Protein AF-A0A0D1LF51-F1 (afdb_monomer)

Structure (mmCIF, N/CA/C/O backbone):
data_AF-A0A0D1LF51-F1
#
_entry.id   AF-A0A0D1LF51-F1
#
loop_
_atom_site.group_PDB
_atom_site.id
_atom_site.type_symbol
_atom_site.label_atom_id
_atom_site.label_alt_id
_atom_site.label_comp_id
_atom_site.label_asym_id
_atom_site.label_entity_id
_atom_site.label_seq_id
_atom_site.pdbx_PDB_ins_code
_atom_site.Cartn_x
_atom_site.Cartn_y
_atom_site.Cartn_z
_atom_site.occupancy
_atom_site.B_iso_or_equiv
_atom_site.auth_seq_id
_atom_site.auth_comp_id
_atom_site.auth_asym_id
_atom_site.auth_atom_id
_atom_site.pdbx_PDB_model_num
ATOM 1 N N . MET A 1 1 ? -10.075 18.507 5.250 1.00 53.19 1 MET A N 1
ATOM 2 C CA . MET A 1 1 ? -8.951 17.588 4.938 1.00 53.19 1 MET A CA 1
ATOM 3 C C . MET A 1 1 ? -8.219 17.251 6.230 1.00 53.19 1 MET A C 1
ATOM 5 O O . MET A 1 1 ? -8.404 17.954 7.206 1.00 53.19 1 MET A O 1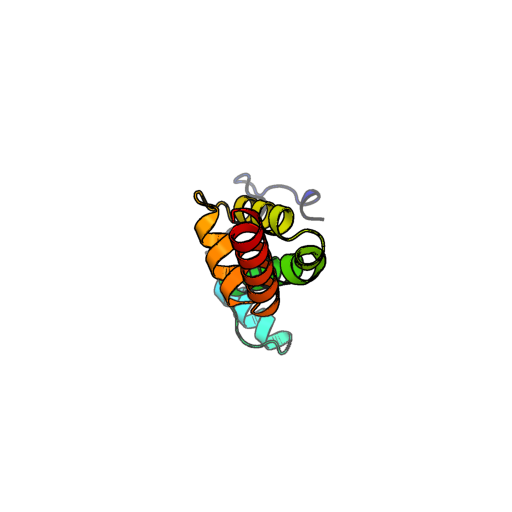
ATOM 9 N N . LEU A 1 2 ? -7.413 16.183 6.280 1.00 58.41 2 LEU A N 1
ATOM 10 C CA . LEU A 1 2 ? -6.690 15.772 7.504 1.00 58.41 2 LEU A CA 1
ATOM 11 C C . LEU A 1 2 ? -5.831 16.880 8.141 1.00 58.41 2 LEU A C 1
ATOM 13 O O . LEU A 1 2 ? -5.567 16.824 9.334 1.00 58.41 2 LEU A O 1
ATOM 17 N N . MET A 1 3 ? -5.446 17.878 7.344 1.00 66.06 3 MET A N 1
ATOM 18 C CA . MET A 1 3 ? -4.705 19.071 7.763 1.00 66.06 3 MET A CA 1
ATOM 19 C C . MET A 1 3 ? -5.546 20.085 8.557 1.00 66.06 3 MET A C 1
ATOM 21 O O . MET A 1 3 ? -4.975 20.950 9.202 1.00 66.06 3 MET A O 1
ATOM 25 N N . ASP A 1 4 ? -6.876 19.962 8.544 1.00 80.44 4 ASP A N 1
ATOM 26 C CA . ASP A 1 4 ? -7.798 20.881 9.232 1.00 80.44 4 ASP A CA 1
ATOM 27 C C . ASP A 1 4 ? -8.243 20.335 10.600 1.00 80.44 4 ASP A C 1
ATOM 29 O O . ASP A 1 4 ? -9.151 20.874 11.231 1.00 80.44 4 ASP A O 1
ATOM 33 N N . LYS A 1 5 ? -7.674 19.202 11.034 1.00 81.19 5 LYS A N 1
ATOM 34 C CA . LYS A 1 5 ? -8.015 18.574 12.308 1.00 81.19 5 LYS A CA 1
ATOM 35 C C . LYS A 1 5 ? -7.043 19.041 13.381 1.00 81.19 5 LYS A C 1
ATOM 37 O O . LYS A 1 5 ? -5.855 18.734 13.306 1.00 81.19 5 LYS A O 1
ATOM 42 N N . GLU A 1 6 ? -7.576 19.718 14.393 1.00 86.00 6 GLU A N 1
ATOM 43 C CA . GLU A 1 6 ? -6.803 20.081 15.577 1.00 86.00 6 GLU A CA 1
ATOM 44 C C . GLU A 1 6 ? -6.224 18.822 16.248 1.00 86.00 6 GLU A C 1
ATOM 46 O O . GLU A 1 6 ? -6.936 17.812 16.374 1.00 86.00 6 GLU A O 1
ATOM 51 N N . PRO A 1 7 ? -4.943 18.846 16.665 1.00 86.00 7 PRO A N 1
ATOM 52 C CA . PRO A 1 7 ? -4.346 17.745 17.404 1.00 86.00 7 PRO A CA 1
ATOM 53 C C . PRO A 1 7 ? -5.138 17.440 18.678 1.00 86.00 7 PRO A C 1
ATOM 55 O O . PRO A 1 7 ? -5.702 18.330 19.313 1.00 86.00 7 PRO A O 1
ATOM 58 N N . THR A 1 8 ? -5.142 16.175 19.097 1.00 85.31 8 THR A N 1
ATOM 59 C CA . THR A 1 8 ? -5.635 15.814 20.431 1.00 85.31 8 THR A CA 1
ATOM 60 C C . THR A 1 8 ? -4.766 16.453 21.516 1.00 85.31 8 THR A C 1
ATOM 62 O O . THR A 1 8 ? -3.642 16.880 21.255 1.00 85.31 8 THR A O 1
ATOM 65 N N . GLU A 1 9 ? -5.231 16.441 22.767 1.00 85.12 9 GLU A N 1
ATOM 66 C CA . GLU A 1 9 ? -4.454 16.930 23.921 1.00 85.12 9 GLU A CA 1
ATOM 67 C C . GLU A 1 9 ? -3.073 16.253 24.054 1.00 85.12 9 GLU A C 1
ATOM 69 O O . GLU A 1 9 ? -2.133 16.835 24.585 1.00 85.12 9 GLU A O 1
ATOM 74 N N . LEU A 1 10 ? -2.927 15.035 23.516 1.00 85.06 10 LEU A N 1
ATOM 75 C CA . LEU A 1 10 ? -1.677 14.267 23.477 1.00 85.06 10 LEU A CA 1
ATOM 76 C C . LEU A 1 10 ? -0.835 14.524 22.210 1.00 85.06 10 LEU A C 1
ATOM 78 O O . LEU A 1 10 ? 0.113 13.784 21.943 1.00 85.06 10 LEU A O 1
ATOM 82 N N . GLY A 1 11 ? -1.199 15.514 21.393 1.00 88.12 11 GLY A N 1
ATOM 83 C CA . GLY A 1 11 ? -0.503 15.877 20.157 1.00 88.12 11 GLY A CA 1
ATOM 84 C C . GLY A 1 11 ? -0.675 14.881 19.005 1.00 88.12 11 GLY A C 1
ATOM 85 O O . GLY A 1 11 ? 0.117 14.891 18.064 1.00 88.12 11 GLY A O 1
ATOM 86 N N . ARG A 1 12 ? -1.677 13.991 19.054 1.00 84.88 12 ARG A N 1
ATOM 87 C CA . ARG A 1 12 ? -1.945 13.011 17.984 1.00 84.88 12 ARG A CA 1
ATOM 88 C C . ARG A 1 12 ? -2.979 13.563 17.004 1.00 84.88 12 ARG A C 1
ATOM 90 O O . ARG A 1 12 ? -3.951 14.179 17.421 1.00 84.88 12 ARG A O 1
ATOM 97 N N . ILE A 1 13 ? -2.823 13.281 15.710 1.00 86.94 13 ILE A N 1
ATOM 98 C CA . ILE A 1 13 ? -3.821 13.656 14.683 1.00 86.94 13 ILE A CA 1
ATOM 99 C C . ILE A 1 13 ? -5.108 12.824 14.837 1.00 86.94 13 ILE A C 1
ATOM 101 O O . ILE A 1 13 ? -6.224 13.309 14.638 1.00 86.94 13 ILE A O 1
ATOM 105 N N . PHE A 1 14 ? -4.958 11.554 15.213 1.00 85.88 14 PHE A N 1
ATOM 106 C CA . PH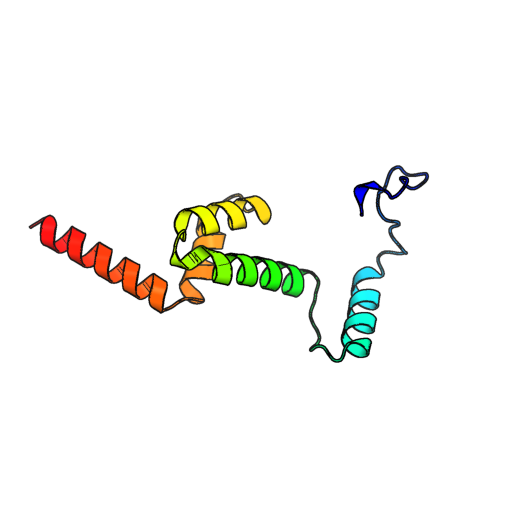E A 1 14 ? -6.064 10.641 15.481 1.00 85.88 14 PHE A CA 1
ATOM 107 C C . PHE A 1 14 ? -6.039 10.200 16.940 1.00 85.88 14 PHE A C 1
ATOM 109 O O . PHE A 1 14 ? -4.970 9.931 17.496 1.00 85.88 14 PHE A O 1
ATOM 116 N N . ASP A 1 15 ? -7.220 10.102 17.545 1.00 83.69 15 ASP A N 1
ATOM 117 C CA . ASP A 1 15 ? -7.366 9.399 18.812 1.00 83.69 15 ASP A CA 1
ATOM 118 C C . ASP A 1 15 ? -7.126 7.899 18.583 1.00 83.69 15 ASP A C 1
ATOM 120 O O . ASP A 1 15 ? -7.441 7.350 17.526 1.00 83.69 15 ASP A O 1
ATOM 124 N N . THR A 1 16 ? -6.535 7.239 19.569 1.00 78.75 16 THR A N 1
ATOM 125 C CA . THR A 1 16 ? -6.243 5.810 19.522 1.00 78.75 16 THR A CA 1
ATOM 126 C C . THR A 1 16 ? -7.481 4.934 19.610 1.00 78.75 16 THR A C 1
ATOM 128 O O . THR A 1 16 ? -7.370 3.770 19.244 1.00 78.75 16 THR 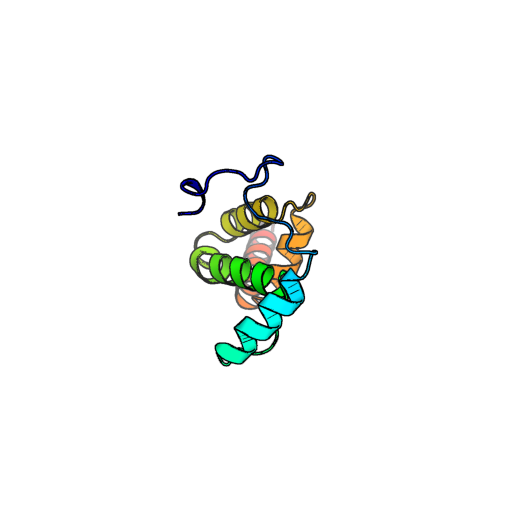A O 1
ATOM 131 N N . ASP A 1 17 ? -8.626 5.455 20.067 1.00 79.19 17 ASP A N 1
ATOM 132 C CA . ASP A 1 17 ? -9.910 4.736 20.167 1.00 79.19 17 ASP A CA 1
ATOM 133 C C . ASP A 1 17 ? -9.745 3.271 20.618 1.00 79.19 17 ASP A C 1
ATOM 135 O O . ASP A 1 17 ? -10.099 2.316 19.919 1.00 79.19 17 ASP A O 1
ATOM 139 N N . ASN A 1 18 ? -9.046 3.086 21.745 1.00 83.69 18 ASN A N 1
ATOM 140 C CA . ASN A 1 18 ? -8.710 1.780 22.329 1.00 83.69 18 ASN A CA 1
ATOM 141 C C . ASN A 1 18 ? -8.136 0.747 21.332 1.00 83.69 18 ASN A C 1
ATOM 143 O O . ASN A 1 18 ? -8.341 -0.459 21.487 1.00 83.69 18 ASN A O 1
ATOM 147 N N . PHE A 1 19 ? -7.445 1.219 20.292 1.00 83.88 19 PHE A N 1
ATOM 148 C CA . PHE A 1 19 ? -6.872 0.445 19.190 1.00 83.88 19 PHE A CA 1
ATOM 149 C C . PHE A 1 19 ? -7.886 -0.449 18.450 1.00 83.88 19 PHE A C 1
ATOM 151 O O . PHE A 1 19 ? -7.527 -1.470 17.865 1.00 83.88 19 PHE A O 1
ATOM 158 N N . GLN A 1 20 ? -9.162 -0.045 18.401 1.00 91.56 20 GLN A N 1
ATOM 159 C CA . GLN A 1 20 ? -10.260 -0.814 17.791 1.00 91.56 20 GLN A CA 1
ATOM 160 C C . GLN A 1 20 ? -10.376 -0.649 16.265 1.00 91.56 20 GLN A C 1
ATOM 162 O O . GLN A 1 20 ? -11.384 -1.013 15.655 1.00 91.56 20 GLN A O 1
ATOM 167 N N . HIS A 1 21 ? -9.345 -0.120 15.609 1.00 90.44 21 HIS A N 1
ATOM 168 C CA . HIS A 1 21 ? -9.411 0.302 14.208 1.00 90.44 21 HIS A CA 1
ATOM 169 C C . HIS A 1 21 ? -9.719 -0.861 13.256 1.00 90.44 21 HIS A C 1
ATOM 171 O O . HIS A 1 21 ? -10.454 -0.689 12.287 1.00 90.44 21 HIS A O 1
ATOM 177 N N . ALA A 1 22 ? -9.207 -2.064 13.536 1.00 92.38 22 ALA A N 1
ATOM 178 C CA . ALA A 1 22 ? -9.505 -3.254 12.736 1.00 92.38 22 ALA A CA 1
ATOM 179 C C . ALA A 1 22 ? -10.985 -3.666 12.838 1.00 92.38 22 ALA A C 1
ATOM 181 O O . ALA A 1 22 ? -11.599 -4.038 11.838 1.00 92.38 22 ALA A O 1
ATOM 182 N N . ALA A 1 23 ? -11.580 -3.560 14.031 1.00 93.81 23 ALA A N 1
ATOM 183 C CA . ALA A 1 23 ? -12.995 -3.848 14.241 1.00 93.81 23 ALA A CA 1
ATOM 184 C C . ALA A 1 23 ? -13.888 -2.796 13.567 1.00 93.81 23 ALA A C 1
ATOM 186 O O . ALA A 1 23 ? -14.901 -3.148 12.961 1.00 93.81 23 ALA A O 1
ATOM 187 N N . LEU A 1 24 ? -13.493 -1.520 13.627 1.00 94.06 24 LEU A N 1
ATOM 188 C CA . LEU A 1 24 ? -14.159 -0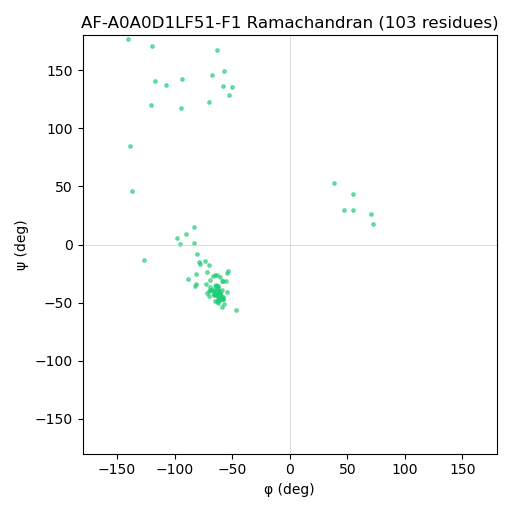.439 12.901 1.00 94.06 24 LEU A CA 1
ATOM 189 C C . LEU A 1 24 ? -14.103 -0.655 11.388 1.00 94.06 24 LEU A C 1
ATOM 191 O O . LEU A 1 24 ? -15.140 -0.572 10.734 1.00 94.06 24 LEU A O 1
ATOM 195 N N . LEU A 1 25 ? -12.931 -1.003 10.847 1.00 95.50 25 LEU A N 1
ATOM 196 C CA . LEU A 1 25 ? -12.778 -1.328 9.431 1.00 95.50 25 LEU A CA 1
ATOM 197 C C . LEU A 1 25 ? -13.696 -2.488 9.035 1.00 95.50 25 LEU A C 1
ATOM 199 O O . LEU A 1 25 ? -14.429 -2.376 8.061 1.00 95.50 25 LEU A O 1
ATOM 203 N N . LYS A 1 26 ? -13.729 -3.571 9.819 1.00 96.00 26 LYS A N 1
ATOM 204 C CA . LYS A 1 26 ? -14.606 -4.716 9.542 1.00 96.00 26 LYS A C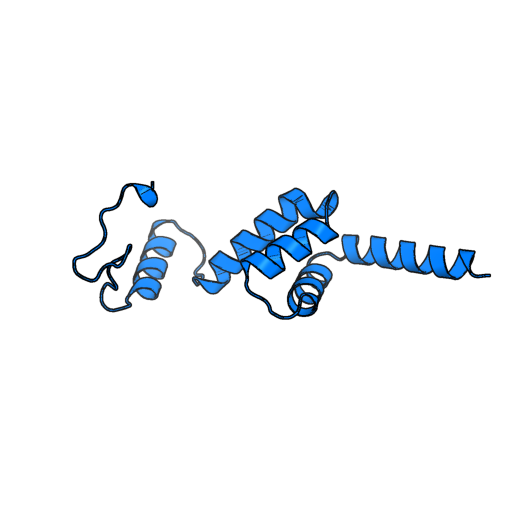A 1
ATOM 205 C C . LYS A 1 26 ? -16.084 -4.317 9.478 1.00 96.00 26 LYS A C 1
ATOM 207 O O . LYS A 1 26 ? -16.778 -4.731 8.556 1.00 96.00 26 LYS A O 1
ATOM 212 N N . LYS A 1 27 ? -16.563 -3.508 10.430 1.00 96.50 27 LYS A N 1
ATOM 213 C CA . LYS A 1 27 ? -17.947 -2.997 10.424 1.00 96.50 27 LYS A CA 1
ATOM 214 C C . LYS A 1 27 ? -18.222 -2.133 9.193 1.00 96.50 27 LYS A C 1
ATOM 216 O O . LYS A 1 27 ? -19.270 -2.276 8.574 1.00 96.50 27 LYS A O 1
ATOM 221 N N . LEU A 1 28 ? -17.279 -1.261 8.837 1.00 96.88 28 LEU A N 1
ATOM 222 C CA . LEU A 1 28 ? -17.397 -0.397 7.667 1.00 96.88 28 LEU A CA 1
ATOM 223 C C . LEU A 1 28 ? -17.496 -1.208 6.369 1.00 96.88 28 LEU A C 1
ATOM 225 O O . LEU A 1 28 ? -18.372 -0.927 5.563 1.00 96.88 28 LEU A O 1
ATOM 229 N N . LEU A 1 29 ? -16.645 -2.220 6.187 1.00 97.44 29 LEU A N 1
ATOM 230 C CA . LEU A 1 29 ? -16.658 -3.073 4.994 1.00 97.44 29 LEU A CA 1
ATOM 231 C C . LEU A 1 29 ? -17.992 -3.808 4.827 1.00 97.44 29 LEU A C 1
ATOM 233 O O . LEU A 1 29 ? -18.544 -3.806 3.734 1.00 97.44 29 LEU A O 1
ATOM 237 N N . VAL A 1 30 ? -18.551 -4.346 5.920 1.00 97.62 30 VAL A N 1
ATOM 238 C CA . VAL A 1 30 ? -19.880 -4.984 5.909 1.00 97.62 30 VAL A CA 1
ATOM 239 C C . VAL A 1 30 ? -20.970 -3.989 5.512 1.00 97.62 30 VAL A C 1
ATOM 241 O O . VAL A 1 30 ? -21.812 -4.304 4.680 1.00 97.62 30 VAL A O 1
ATOM 244 N N . ASN A 1 31 ? -20.947 -2.774 6.067 1.00 97.94 31 ASN A N 1
ATOM 245 C CA . ASN A 1 31 ? -21.938 -1.744 5.738 1.00 97.94 31 ASN A CA 1
ATOM 246 C C . ASN A 1 31 ? -21.860 -1.274 4.277 1.00 97.94 31 ASN A C 1
ATOM 248 O O . ASN A 1 31 ? -22.848 -0.769 3.751 1.00 97.94 31 ASN A O 1
ATOM 252 N N . LEU A 1 32 ? -20.686 -1.390 3.653 1.00 97.50 32 LEU A N 1
ATOM 253 C CA . LEU A 1 32 ? -20.437 -1.007 2.264 1.00 97.50 32 LEU A CA 1
ATOM 254 C C . LEU A 1 32 ? -20.565 -2.178 1.278 1.00 97.50 32 LEU A C 1
ATOM 256 O O . LEU A 1 32 ? -20.352 -1.959 0.090 1.00 97.50 32 LEU A O 1
ATOM 260 N N . ASP A 1 33 ? -20.890 -3.384 1.755 1.00 97.31 33 ASP A N 1
ATOM 261 C CA . ASP A 1 33 ? -20.941 -4.616 0.954 1.00 97.31 33 ASP A CA 1
ATOM 262 C C . ASP A 1 33 ? -19.624 -4.907 0.202 1.00 97.31 33 ASP A C 1
ATOM 264 O O . ASP A 1 33 ? -19.595 -5.240 -0.981 1.00 97.31 33 ASP A O 1
ATOM 268 N N . ILE A 1 34 ? -18.495 -4.727 0.897 1.00 95.62 34 ILE A N 1
ATOM 269 C CA . ILE A 1 34 ? -17.149 -5.010 0.382 1.00 95.62 34 ILE A CA 1
ATOM 270 C C . ILE A 1 34 ? -16.611 -6.271 1.059 1.00 95.62 34 ILE A C 1
ATOM 272 O O . ILE A 1 34 ? -16.710 -6.417 2.282 1.00 95.62 34 ILE A O 1
ATOM 276 N N . GLU A 1 35 ? -15.980 -7.149 0.272 1.00 94.88 35 GLU A N 1
ATOM 277 C CA . GLU A 1 35 ? -15.311 -8.353 0.773 1.00 94.88 35 GLU A CA 1
ATOM 278 C C . GLU A 1 35 ? -14.358 -8.009 1.940 1.00 94.88 35 GLU A C 1
ATOM 280 O O . GLU A 1 35 ? -13.606 -7.025 1.863 1.00 94.88 35 GLU A O 1
ATOM 285 N N . PRO A 1 36 ? -14.362 -8.789 3.038 1.00 95.00 36 PRO A N 1
ATOM 286 C CA . PRO A 1 36 ? -13.503 -8.528 4.180 1.00 95.00 36 PRO A CA 1
ATOM 287 C C . PRO A 1 36 ? -12.030 -8.377 3.792 1.00 95.00 36 PRO A C 1
ATOM 289 O O . PRO A 1 36 ? -11.421 -9.236 3.161 1.00 95.00 36 PRO A O 1
ATOM 292 N N . THR A 1 37 ? -11.425 -7.286 4.249 1.00 95.38 37 THR A N 1
ATOM 293 C CA . THR A 1 37 ? -10.005 -6.997 4.070 1.00 95.38 37 THR A CA 1
ATOM 294 C C . THR A 1 37 ? -9.427 -6.377 5.339 1.00 95.38 37 THR A C 1
ATOM 296 O O . THR A 1 37 ? -10.121 -6.148 6.333 1.00 95.38 37 THR A O 1
ATOM 299 N N . THR A 1 38 ? -8.125 -6.127 5.329 1.00 95.88 38 THR A N 1
ATOM 300 C CA . THR A 1 38 ? -7.379 -5.542 6.446 1.00 95.88 38 THR A CA 1
ATOM 301 C C . THR A 1 38 ? -6.735 -4.229 6.016 1.00 95.88 38 THR A C 1
ATOM 303 O O . THR A 1 38 ? -6.676 -3.918 4.831 1.00 95.88 38 THR A O 1
ATOM 306 N N . PHE A 1 39 ? -6.172 -3.465 6.955 1.00 94.00 39 PHE A N 1
ATOM 307 C CA . PHE A 1 39 ? -5.351 -2.304 6.591 1.00 94.00 39 PHE A CA 1
ATOM 308 C C . PHE A 1 39 ? -4.154 -2.680 5.707 1.00 94.00 39 PHE A C 1
ATOM 310 O O . PHE A 1 39 ? -3.769 -1.887 4.852 1.00 94.00 39 PHE A O 1
ATOM 317 N N . HIS A 1 40 ? -3.599 -3.887 5.872 1.00 90.44 40 HIS A N 1
ATOM 318 C CA . HIS A 1 40 ? -2.569 -4.406 4.973 1.00 90.44 40 HIS A CA 1
ATOM 319 C C . HIS A 1 40 ? -3.130 -4.603 3.561 1.00 90.44 40 HIS A C 1
ATOM 321 O O . HIS A 1 40 ? -2.583 -4.052 2.616 1.00 90.44 40 HIS A O 1
ATOM 327 N N . GLY A 1 41 ? -4.290 -5.255 3.430 1.00 90.12 41 GLY A N 1
ATOM 328 C CA . GLY A 1 41 ? -4.949 -5.439 2.134 1.00 90.12 41 GLY A CA 1
ATOM 329 C C . GLY A 1 41 ? -5.370 -4.122 1.470 1.00 90.12 41 GLY A C 1
ATOM 330 O O . GLY A 1 41 ? -5.229 -3.973 0.258 1.00 90.12 41 GLY A O 1
ATOM 331 N N . LEU A 1 42 ? -5.810 -3.123 2.246 1.00 93.25 42 LEU A N 1
ATOM 332 C CA . LEU A 1 42 ? -6.076 -1.771 1.740 1.00 93.25 42 LEU A CA 1
ATOM 333 C C . LEU A 1 42 ? -4.797 -1.076 1.260 1.00 93.25 42 LEU A C 1
ATOM 335 O O . LEU A 1 42 ? -4.798 -0.430 0.212 1.00 93.25 42 LEU A O 1
ATOM 339 N N . ARG A 1 43 ? -3.696 -1.208 2.011 1.00 91.50 43 ARG A N 1
ATOM 340 C CA . ARG A 1 43 ? -2.385 -0.677 1.623 1.00 91.50 43 ARG A CA 1
ATOM 341 C C . ARG A 1 43 ? -1.922 -1.301 0.312 1.00 91.50 43 ARG A C 1
ATOM 343 O O . ARG A 1 43 ? -1.525 -0.559 -0.587 1.00 91.50 43 ARG A O 1
ATOM 350 N N . ASP A 1 44 ? -2.020 -2.618 0.196 1.00 86.75 44 ASP A N 1
ATOM 351 C CA . ASP A 1 44 ? -1.629 -3.355 -1.001 1.00 86.75 44 ASP A CA 1
ATOM 352 C C . ASP A 1 44 ? -2.497 -2.933 -2.187 1.00 86.75 44 ASP A C 1
ATOM 354 O O . ASP A 1 44 ? -1.958 -2.477 -3.190 1.00 86.75 44 ASP A O 1
ATOM 358 N N . SER A 1 45 ? -3.824 -2.893 -2.014 1.00 88.12 45 SER A N 1
ATOM 359 C CA . SER A 1 45 ? -4.766 -2.399 -3.031 1.00 88.12 45 SER A CA 1
ATOM 360 C C . SER A 1 45 ? -4.422 -0.981 -3.502 1.00 88.12 45 SER A C 1
ATOM 362 O O . SER A 1 45 ? -4.457 -0.691 -4.697 1.00 88.12 45 SER A O 1
ATOM 364 N N . SER A 1 46 ? -4.033 -0.087 -2.582 1.00 89.56 46 SER A N 1
ATOM 365 C CA . SER A 1 46 ? -3.635 1.280 -2.936 1.00 89.56 46 SER A CA 1
ATOM 366 C C . SER A 1 46 ? -2.378 1.325 -3.809 1.00 89.56 46 SER A C 1
ATOM 368 O O . SER A 1 46 ? -2.265 2.189 -4.675 1.00 89.56 46 SER A O 1
ATOM 370 N N . ASN A 1 47 ? -1.428 0.415 -3.591 1.00 88.25 47 ASN A N 1
ATOM 371 C CA . ASN A 1 47 ? -0.196 0.359 -4.368 1.00 88.25 47 ASN A CA 1
ATOM 372 C C . ASN A 1 47 ? -0.408 -0.375 -5.694 1.00 88.25 47 ASN A C 1
ATOM 374 O O . ASN A 1 47 ? 0.113 0.085 -6.704 1.00 88.25 47 ASN A O 1
ATOM 378 N N . SER A 1 48 ? -1.242 -1.418 -5.723 1.00 84.50 48 SER A N 1
ATOM 379 C CA . SER A 1 48 ? -1.705 -2.055 -6.958 1.00 84.50 48 SER A CA 1
ATOM 380 C C . SER A 1 48 ? -2.427 -1.062 -7.864 1.00 84.50 48 SER A C 1
ATOM 382 O O . SER A 1 48 ? -2.199 -1.069 -9.067 1.00 84.50 48 SER A O 1
ATOM 384 N N . TYR A 1 49 ? -3.235 -0.154 -7.306 1.00 87.88 49 TYR A N 1
ATOM 385 C CA . TYR A 1 49 ? -3.868 0.919 -8.076 1.00 87.88 49 TYR A CA 1
ATOM 386 C C . TYR A 1 49 ? -2.841 1.869 -8.709 1.00 87.88 49 TYR A C 1
ATOM 388 O O . TYR A 1 49 ? -2.920 2.149 -9.903 1.00 87.88 49 TYR A O 1
ATOM 396 N N . ILE A 1 50 ? -1.865 2.352 -7.930 1.00 88.31 50 ILE A N 1
ATOM 397 C CA . ILE A 1 50 ? -0.790 3.221 -8.444 1.00 88.31 50 ILE A CA 1
ATOM 398 C C . ILE A 1 50 ? -0.015 2.493 -9.536 1.00 88.31 50 ILE A C 1
ATOM 400 O O . ILE A 1 50 ? 0.240 3.055 -10.599 1.00 88.31 50 ILE A O 1
ATOM 404 N N . PHE A 1 51 ? 0.302 1.225 -9.293 1.00 85.19 51 PHE A N 1
ATOM 405 C CA . PHE A 1 51 ? 0.981 0.396 -10.261 1.00 85.19 51 PHE A CA 1
ATOM 406 C C . PHE A 1 51 ? 0.172 0.279 -11.560 1.00 85.19 51 PHE A C 1
ATOM 408 O O . PHE A 1 51 ? 0.677 0.611 -12.623 1.00 85.19 51 PHE A O 1
ATOM 415 N N . ALA A 1 52 ? -1.097 -0.121 -11.494 1.00 83.25 52 ALA A N 1
ATOM 416 C CA . ALA A 1 52 ? -1.947 -0.281 -12.673 1.00 83.25 52 ALA A CA 1
ATOM 417 C C . ALA A 1 52 ? -2.137 1.025 -13.463 1.00 83.25 52 ALA A C 1
ATOM 419 O O . ALA A 1 52 ? -2.365 0.992 -14.668 1.00 83.25 52 ALA A O 1
ATOM 420 N N . LYS A 1 53 ? -2.060 2.182 -12.796 1.00 86.56 53 LYS A N 1
ATOM 421 C CA . LYS A 1 53 ? -2.226 3.492 -13.436 1.00 86.56 53 LYS A CA 1
ATOM 422 C C . LYS A 1 53 ? -0.978 4.010 -14.140 1.00 86.56 53 LYS A C 1
ATOM 424 O O . LYS A 1 53 ? -1.128 4.705 -15.136 1.00 86.56 53 LYS A O 1
ATOM 429 N N . PHE A 1 54 ? 0.212 3.720 -13.620 1.00 86.44 54 PHE A N 1
ATOM 430 C CA . PHE A 1 54 ? 1.453 4.361 -14.078 1.00 86.44 54 PHE A CA 1
ATOM 431 C C . PHE A 1 54 ? 2.548 3.368 -14.488 1.00 86.44 54 PHE A C 1
ATOM 433 O O . PHE A 1 54 ? 3.532 3.745 -15.117 1.00 86.44 54 PHE A O 1
ATOM 440 N N . GLY A 1 55 ? 2.392 2.093 -14.142 1.00 82.38 55 GLY A N 1
ATOM 441 C CA . GLY A 1 55 ? 3.417 1.069 -14.287 1.00 82.38 55 GLY A CA 1
ATOM 442 C C . GLY A 1 55 ? 3.687 0.637 -15.725 1.00 82.38 55 GLY A C 1
ATOM 443 O O . GLY A 1 55 ? 4.790 0.182 -15.998 1.00 82.38 55 GLY A O 1
ATOM 444 N N . GLU A 1 56 ? 2.742 0.806 -16.654 1.00 78.00 56 GLU A N 1
ATOM 445 C CA . GLU A 1 56 ? 2.981 0.472 -18.066 1.00 78.00 56 GLU A CA 1
ATOM 446 C C . GLU A 1 56 ? 3.936 1.4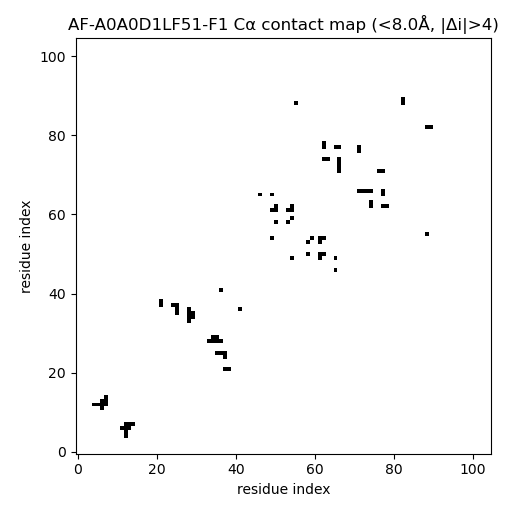67 -18.746 1.00 78.00 56 GLU A C 1
ATOM 448 O O . GLU A 1 56 ? 4.835 1.051 -19.478 1.00 78.00 56 GLU A O 1
ATOM 453 N N . GLU A 1 57 ? 3.774 2.764 -18.473 1.00 83.38 57 GLU A N 1
ATOM 454 C CA . GLU A 1 57 ? 4.588 3.840 -19.059 1.00 83.38 57 GLU A CA 1
ATOM 455 C C . GLU A 1 57 ? 5.855 4.127 -18.239 1.00 83.38 57 GLU A C 1
ATOM 457 O O . GLU A 1 57 ? 6.885 4.541 -18.776 1.00 83.38 57 GLU A O 1
ATOM 462 N N . HIS A 1 58 ? 5.798 3.900 -16.923 1.00 84.25 58 HIS A N 1
ATOM 463 C CA . HIS A 1 58 ? 6.831 4.311 -15.974 1.00 84.25 58 HIS A CA 1
ATOM 464 C C . HIS A 1 58 ? 7.141 3.218 -14.942 1.00 84.25 58 HIS A C 1
ATOM 466 O O . HIS A 1 58 ? 7.224 3.503 -13.744 1.00 84.25 58 HIS A O 1
ATOM 472 N N . ALA A 1 59 ? 7.315 1.968 -15.386 1.00 81.81 59 ALA A N 1
ATOM 473 C CA . ALA A 1 59 ? 7.533 0.798 -14.526 1.00 81.81 59 ALA A CA 1
ATOM 474 C C . ALA A 1 59 ? 8.590 1.033 -13.429 1.00 81.81 59 ALA A C 1
ATOM 476 O O . ALA A 1 59 ? 8.282 0.939 -12.240 1.00 81.81 59 ALA A O 1
ATOM 477 N N . ASP A 1 60 ? 9.811 1.422 -13.805 1.00 84.12 60 ASP A N 1
ATOM 478 C CA . ASP A 1 60 ? 10.925 1.569 -12.858 1.00 84.12 60 ASP A CA 1
ATOM 479 C C . ASP A 1 60 ? 10.680 2.675 -11.823 1.00 84.12 60 ASP A C 1
ATOM 481 O O . ASP A 1 60 ? 10.923 2.501 -10.625 1.00 84.12 60 ASP A O 1
ATOM 485 N N . GLN A 1 61 ? 10.145 3.815 -12.270 1.00 88.81 61 GLN A N 1
ATOM 486 C CA . GLN A 1 61 ? 9.836 4.950 -11.396 1.00 88.81 61 GLN A CA 1
ATOM 487 C C . GLN A 1 61 ? 8.682 4.616 -10.450 1.00 88.81 61 GLN A C 1
ATOM 489 O O . GLN A 1 61 ? 8.724 4.966 -9.270 1.00 88.81 61 GLN A O 1
ATOM 494 N N . THR A 1 62 ? 7.682 3.896 -10.954 1.00 89.31 62 THR A N 1
ATOM 495 C CA . THR A 1 62 ? 6.514 3.461 -10.189 1.00 89.31 62 THR A CA 1
ATOM 496 C C . THR A 1 62 ? 6.918 2.470 -9.101 1.00 89.31 62 THR A C 1
ATOM 498 O O . THR A 1 62 ? 6.522 2.631 -7.947 1.00 89.31 62 THR A O 1
ATOM 501 N N . ILE A 1 63 ? 7.785 1.504 -9.417 1.00 88.50 63 ILE A N 1
ATOM 502 C CA . ILE A 1 63 ? 8.343 0.559 -8.440 1.00 88.50 63 ILE A CA 1
ATOM 503 C C . ILE A 1 63 ? 9.156 1.291 -7.370 1.00 88.50 63 ILE A C 1
ATOM 505 O O . ILE A 1 63 ? 8.955 1.054 -6.177 1.00 88.50 63 ILE A O 1
ATOM 509 N N . LEU A 1 64 ? 10.052 2.200 -7.768 1.00 90.50 64 LEU A N 1
ATOM 510 C CA . LEU A 1 64 ? 10.861 2.977 -6.827 1.00 90.50 64 LEU A CA 1
ATOM 511 C C . LEU A 1 64 ? 9.982 3.826 -5.900 1.00 90.50 64 LEU A C 1
ATOM 513 O O . LEU A 1 64 ? 10.227 3.893 -4.693 1.00 90.50 64 LEU A O 1
ATOM 517 N N . TYR A 1 65 ? 8.946 4.456 -6.455 1.00 92.56 65 TYR A N 1
ATOM 518 C CA . TYR A 1 65 ? 7.978 5.239 -5.701 1.00 92.56 65 TYR A CA 1
ATOM 519 C C . TYR A 1 65 ? 7.214 4.374 -4.692 1.00 92.56 65 TYR A C 1
ATOM 521 O O . TYR A 1 65 ? 7.176 4.714 -3.509 1.00 92.56 65 TYR A O 1
ATOM 529 N N . ILE A 1 66 ? 6.660 3.237 -5.124 1.00 91.38 66 ILE A N 1
ATOM 530 C CA . ILE A 1 66 ? 5.927 2.315 -4.247 1.00 91.38 66 ILE A CA 1
ATOM 531 C C . ILE A 1 66 ? 6.845 1.787 -3.140 1.00 91.38 66 ILE A C 1
ATOM 533 O O . ILE A 1 66 ? 6.444 1.766 -1.978 1.00 91.38 66 ILE A O 1
ATOM 537 N N . SER A 1 67 ? 8.094 1.441 -3.462 1.00 91.88 67 SER A N 1
ATOM 538 C CA . SER A 1 67 ? 9.074 0.970 -2.479 1.00 91.88 67 SER A CA 1
ATOM 539 C C . SER A 1 67 ? 9.348 2.012 -1.394 1.00 91.88 67 SER A C 1
ATOM 541 O O . SER A 1 67 ? 9.311 1.693 -0.205 1.00 91.88 67 SER A O 1
ATOM 543 N N . LYS A 1 68 ? 9.563 3.276 -1.788 1.00 92.25 68 LYS A N 1
ATOM 544 C CA . LYS A 1 68 ? 9.738 4.395 -0.848 1.00 92.25 68 LYS A CA 1
ATOM 545 C C . LYS A 1 68 ? 8.477 4.644 -0.021 1.00 92.25 68 LYS A C 1
ATOM 547 O O . LYS A 1 68 ? 8.575 4.834 1.186 1.00 92.25 68 LYS A O 1
ATOM 552 N N . ARG A 1 69 ? 7.298 4.602 -0.648 1.00 91.00 69 ARG A N 1
ATOM 553 C CA . ARG A 1 69 ? 5.994 4.790 0.010 1.00 91.00 69 ARG A CA 1
ATOM 554 C C . ARG A 1 69 ? 5.700 3.703 1.047 1.00 91.00 69 ARG A C 1
ATOM 556 O O . ARG A 1 69 ? 5.101 3.996 2.076 1.00 91.00 69 ARG A O 1
ATOM 563 N N . LEU A 1 70 ? 6.119 2.467 0.782 1.00 89.62 70 LEU A N 1
ATOM 564 C CA . LEU A 1 70 ? 6.007 1.337 1.706 1.00 89.62 70 LEU A CA 1
ATOM 565 C C . LEU A 1 70 ? 7.079 1.338 2.804 1.00 89.62 70 LEU A C 1
ATOM 567 O O . LEU A 1 70 ? 6.926 0.620 3.790 1.00 89.62 70 LEU A O 1
ATOM 571 N N . GLY A 1 71 ? 8.146 2.127 2.643 1.00 88.81 71 GLY A N 1
ATOM 572 C CA . GLY A 1 71 ? 9.288 2.130 3.555 1.00 88.81 71 GLY A CA 1
ATOM 573 C C . GLY A 1 71 ? 10.140 0.863 3.454 1.00 88.81 71 GLY A C 1
ATOM 574 O O . GLY A 1 71 ? 10.782 0.483 4.430 1.00 88.81 71 GLY A O 1
ATOM 575 N N . HIS A 1 72 ? 10.135 0.182 2.304 1.00 90.38 72 HIS A N 1
ATOM 576 C CA . HIS A 1 72 ? 10.994 -0.981 2.090 1.00 90.38 72 HIS A CA 1
ATOM 577 C C . HIS A 1 72 ? 12.454 -0.532 1.978 1.00 90.38 72 HIS A C 1
ATOM 579 O O . HIS A 1 72 ? 12.796 0.275 1.111 1.00 90.38 72 HIS A O 1
ATOM 585 N N . SER A 1 73 ? 13.309 -1.069 2.852 1.00 85.00 73 SER A N 1
ATOM 586 C CA . SER A 1 73 ? 14.757 -0.831 2.838 1.00 85.00 73 SER A CA 1
ATOM 587 C C . SER A 1 73 ? 15.435 -1.418 1.601 1.00 85.00 73 SER A C 1
ATOM 589 O O . SER A 1 73 ? 16.460 -0.901 1.167 1.00 85.00 73 SER A O 1
ATOM 591 N N . ASP A 1 74 ? 14.846 -2.471 1.031 1.00 87.56 74 ASP A N 1
ATOM 592 C CA . ASP A 1 74 ? 15.289 -3.106 -0.202 1.00 87.56 74 ASP A CA 1
ATOM 593 C C . ASP A 1 74 ? 14.184 -3.056 -1.266 1.00 87.56 74 ASP A C 1
ATOM 595 O O . ASP A 1 74 ? 13.088 -3.603 -1.099 1.00 87.56 74 ASP A O 1
ATOM 599 N N . ILE A 1 75 ? 14.505 -2.415 -2.390 1.00 86.19 75 ILE A N 1
ATOM 600 C CA . ILE A 1 75 ? 13.625 -2.285 -3.551 1.00 86.19 75 ILE A CA 1
ATOM 601 C C . ILE A 1 75 ? 13.278 -3.631 -4.189 1.00 86.19 75 ILE A C 1
ATOM 603 O O . ILE A 1 75 ? 12.193 -3.766 -4.762 1.00 86.19 75 ILE A O 1
ATOM 607 N N . SER A 1 76 ? 14.146 -4.637 -4.039 1.00 84.81 76 SER A N 1
ATOM 608 C CA . SER A 1 76 ? 13.946 -5.976 -4.595 1.00 84.81 76 SER A CA 1
ATOM 609 C C . SER A 1 76 ? 12.656 -6.626 -4.075 1.00 84.81 76 SER A C 1
ATOM 611 O O . SER A 1 76 ? 11.971 -7.332 -4.815 1.00 84.81 76 SER A O 1
ATOM 613 N N . THR A 1 77 ? 12.260 -6.305 -2.835 1.00 83.69 77 THR A N 1
ATOM 614 C CA . THR A 1 77 ? 11.020 -6.790 -2.207 1.00 83.69 77 THR A CA 1
ATOM 615 C C . THR A 1 77 ? 9.796 -6.315 -2.986 1.00 83.69 77 THR A C 1
ATOM 617 O O . THR A 1 77 ? 8.891 -7.093 -3.282 1.00 83.69 77 THR A O 1
ATOM 620 N N . THR A 1 78 ? 9.786 -5.033 -3.360 1.00 84.06 78 THR A N 1
ATOM 621 C CA . THR A 1 78 ? 8.714 -4.430 -4.159 1.00 84.06 78 THR A CA 1
ATOM 622 C C . THR A 1 78 ? 8.751 -4.960 -5.589 1.00 84.06 78 THR A C 1
ATOM 624 O O . THR A 1 78 ? 7.714 -5.335 -6.128 1.00 84.06 78 THR A O 1
ATOM 627 N N . GLN A 1 79 ? 9.939 -5.038 -6.198 1.00 82.44 79 GLN A N 1
ATOM 628 C CA . GLN A 1 79 ? 10.106 -5.548 -7.562 1.00 82.44 79 GLN A CA 1
ATOM 629 C C . GLN A 1 79 ? 9.561 -6.966 -7.714 1.00 82.44 79 GLN A C 1
ATOM 631 O O . GLN A 1 79 ? 8.750 -7.206 -8.603 1.00 82.44 79 GLN A O 1
ATOM 636 N N . LYS A 1 80 ? 9.957 -7.889 -6.831 1.00 81.44 80 LYS A N 1
ATOM 637 C CA . LYS A 1 80 ? 9.534 -9.290 -6.904 1.00 81.44 80 LYS A CA 1
ATOM 638 C C . LYS A 1 80 ? 8.012 -9.430 -6.854 1.00 81.44 80 LYS A C 1
ATOM 640 O O . LYS A 1 80 ? 7.437 -10.111 -7.695 1.00 81.44 80 LYS A O 1
ATOM 645 N N . TYR A 1 81 ? 7.374 -8.740 -5.912 1.00 78.56 81 TYR A N 1
ATOM 646 C CA . TYR A 1 81 ? 5.923 -8.774 -5.744 1.00 78.56 81 TYR A CA 1
ATOM 647 C C . TYR A 1 81 ? 5.178 -8.321 -7.011 1.00 78.56 81 TYR A C 1
ATOM 649 O O . TYR A 1 81 ? 4.236 -8.977 -7.447 1.00 78.56 81 TYR A O 1
ATOM 657 N N . TYR A 1 82 ? 5.619 -7.229 -7.644 1.00 74.12 82 TYR A N 1
ATOM 658 C CA . TYR A 1 82 ? 4.938 -6.704 -8.833 1.00 74.12 82 TYR A CA 1
ATOM 659 C C . TYR A 1 82 ? 5.305 -7.425 -10.136 1.00 74.12 82 TYR A C 1
ATOM 661 O O . TYR A 1 82 ? 4.479 -7.464 -11.042 1.00 74.12 82 TYR A O 1
ATOM 669 N N . LEU A 1 83 ? 6.488 -8.042 -10.230 1.00 69.88 83 LEU A N 1
ATOM 670 C CA . LEU A 1 83 ? 6.839 -8.919 -11.354 1.00 69.88 83 LEU A CA 1
ATOM 671 C C . LEU A 1 83 ? 5.953 -10.171 -11.403 1.00 69.88 83 LEU A C 1
ATOM 673 O O . LEU A 1 83 ? 5.590 -10.615 -12.488 1.00 69.88 83 LEU A O 1
ATOM 677 N N . GLU A 1 84 ? 5.573 -10.722 -10.247 1.00 71.00 84 GLU A N 1
ATOM 678 C CA . GLU A 1 84 ? 4.645 -11.861 -10.163 1.00 71.00 84 GLU A CA 1
ATOM 679 C C . GLU A 1 84 ? 3.208 -11.476 -10.562 1.00 71.00 84 GLU A C 1
ATOM 681 O O . GLU A 1 84 ? 2.481 -12.294 -11.121 1.00 71.00 84 GLU A O 1
ATOM 686 N N . LEU A 1 85 ? 2.810 -10.221 -10.332 1.00 66.75 85 LEU A N 1
ATOM 687 C CA . LEU A 1 85 ? 1.481 -9.691 -10.667 1.00 66.75 85 LEU A CA 1
ATOM 688 C C . LEU A 1 85 ? 1.313 -9.287 -12.142 1.00 66.75 85 LEU A C 1
ATOM 690 O O . 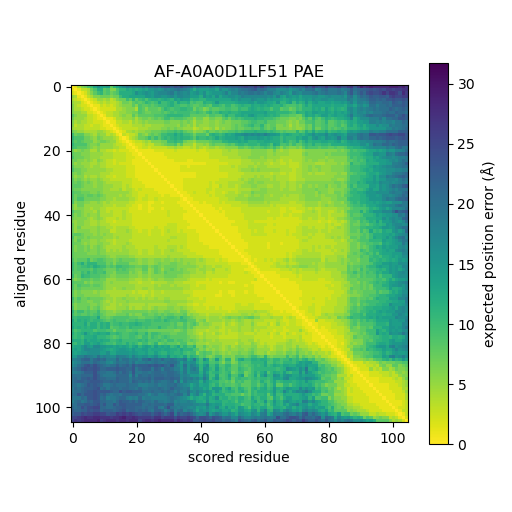LEU A 1 85 ? 0.200 -8.958 -12.546 1.00 66.75 85 LEU A O 1
ATOM 694 N N . MET A 1 86 ? 2.387 -9.290 -12.938 1.00 65.88 86 MET A N 1
ATOM 695 C CA . MET A 1 86 ? 2.373 -8.820 -14.327 1.00 65.88 86 MET A CA 1
ATOM 696 C C . MET A 1 86 ? 3.187 -9.723 -15.256 1.00 65.88 86 MET A C 1
ATOM 698 O O . MET A 1 86 ? 4.354 -9.433 -15.568 1.00 65.88 86 MET A O 1
ATOM 702 N N . PRO A 1 87 ? 2.579 -10.803 -15.757 1.00 64.62 87 PRO A N 1
ATOM 703 C CA . PRO A 1 87 ? 3.229 -11.643 -16.750 1.00 64.62 87 PRO A CA 1
ATOM 704 C C . PRO A 1 87 ? 3.674 -10.844 -17.990 1.00 64.62 87 PRO A C 1
ATOM 706 O O . PRO A 1 87 ? 4.728 -11.132 -18.547 1.00 64.62 87 PRO A O 1
ATOM 709 N N . GLU A 1 88 ? 2.963 -9.783 -18.380 1.00 61.53 88 GLU A N 1
ATOM 710 C CA . GLU A 1 88 ? 3.295 -8.949 -19.541 1.00 61.53 88 GLU A CA 1
ATOM 711 C C . GLU A 1 88 ? 4.559 -8.102 -19.326 1.00 61.53 88 GLU A C 1
ATOM 713 O O . GLU A 1 88 ? 5.388 -7.972 -20.230 1.00 61.53 88 GLU A O 1
ATOM 718 N N . ALA A 1 89 ? 4.745 -7.541 -18.125 1.00 62.62 89 ALA A N 1
ATOM 719 C CA . ALA A 1 89 ? 5.958 -6.798 -17.778 1.00 62.62 89 ALA A CA 1
ATOM 720 C C . ALA A 1 89 ? 7.173 -7.732 -17.723 1.00 62.62 89 ALA A C 1
ATOM 722 O O . ALA A 1 89 ? 8.244 -7.388 -18.230 1.00 62.62 89 ALA A O 1
ATOM 723 N N . LYS A 1 90 ? 6.980 -8.947 -17.192 1.00 65.69 90 LYS A N 1
ATOM 724 C CA . LYS A 1 90 ? 7.983 -10.009 -17.258 1.00 65.69 90 LYS A CA 1
ATOM 725 C C . LYS A 1 90 ? 8.343 -10.351 -18.709 1.00 65.69 90 LYS A C 1
ATOM 727 O O . LYS A 1 90 ? 9.522 -10.401 -19.040 1.00 65.69 90 LYS A O 1
ATOM 732 N N . MET A 1 91 ? 7.354 -10.520 -19.587 1.00 65.25 91 MET A N 1
ATOM 733 C CA . MET A 1 91 ? 7.587 -10.802 -21.009 1.00 65.25 91 MET A CA 1
ATOM 734 C C . MET A 1 91 ? 8.364 -9.678 -21.712 1.00 65.25 91 MET A C 1
ATOM 736 O O . MET A 1 91 ? 9.258 -9.968 -22.506 1.00 65.25 91 MET A O 1
ATOM 740 N N . LYS A 1 92 ? 8.080 -8.401 -21.404 1.00 67.25 92 LYS A N 1
ATOM 741 C CA . LYS A 1 92 ? 8.854 -7.257 -21.926 1.00 67.25 92 LYS A CA 1
ATOM 742 C C . LYS A 1 92 ? 10.314 -7.297 -21.456 1.00 67.25 92 LYS A C 1
ATOM 744 O O . LYS A 1 92 ? 11.211 -7.086 -22.268 1.00 67.25 92 LYS A O 1
ATOM 749 N N . GLN A 1 93 ? 10.569 -7.597 -20.180 1.00 67.38 93 GLN A N 1
ATOM 750 C CA . GLN A 1 93 ? 11.936 -7.726 -19.658 1.00 67.38 93 GLN A CA 1
ATOM 751 C C . GLN A 1 93 ? 12.692 -8.905 -20.277 1.00 67.38 93 GLN A C 1
ATOM 753 O O . GLN A 1 93 ? 13.848 -8.744 -20.664 1.00 67.38 93 GLN A O 1
ATOM 758 N N . ASP A 1 94 ? 12.042 -10.060 -20.417 1.00 75.06 94 ASP A N 1
ATOM 759 C CA . ASP A 1 94 ? 12.646 -11.244 -21.033 1.00 75.06 94 ASP A CA 1
ATOM 760 C C . ASP A 1 94 ? 13.019 -10.963 -22.508 1.00 75.06 94 ASP A C 1
ATOM 762 O O . ASP A 1 94 ? 14.090 -11.365 -22.966 1.00 75.06 94 ASP A O 1
ATOM 766 N N . ALA A 1 95 ? 12.194 -10.198 -23.236 1.00 74.69 95 ALA A N 1
ATOM 767 C CA . ALA A 1 95 ? 12.496 -9.758 -24.600 1.00 74.69 95 ALA A CA 1
ATOM 768 C C . ALA A 1 95 ? 13.700 -8.798 -24.669 1.00 74.69 95 ALA A C 1
ATOM 770 O O . ALA A 1 95 ? 14.564 -8.968 -25.527 1.00 74.69 95 ALA A O 1
ATOM 771 N N . ILE A 1 96 ? 13.795 -7.830 -23.748 1.00 79.81 96 ILE A N 1
ATOM 772 C CA . ILE A 1 96 ? 14.951 -6.920 -23.651 1.00 79.81 96 ILE A CA 1
ATOM 773 C C . ILE A 1 96 ? 16.229 -7.705 -23.329 1.00 79.81 96 ILE A C 1
ATOM 775 O O . ILE A 1 96 ? 17.270 -7.474 -23.938 1.00 79.81 96 ILE A O 1
ATOM 779 N N . ALA A 1 97 ? 16.162 -8.657 -22.396 1.00 83.69 97 ALA A N 1
ATOM 780 C CA . ALA A 1 97 ? 17.308 -9.487 -22.036 1.00 83.69 97 ALA A CA 1
ATOM 781 C C . ALA A 1 97 ? 17.808 -10.312 -23.233 1.00 83.69 97 ALA A C 1
ATOM 783 O O . ALA A 1 97 ? 19.015 -10.424 -23.447 1.00 83.69 97 ALA A O 1
ATOM 784 N N . LEU A 1 98 ? 16.884 -10.850 -24.036 1.00 84.56 98 LEU A N 1
ATOM 785 C CA . LEU A 1 98 ? 17.211 -11.578 -25.258 1.00 84.56 98 LEU A CA 1
ATOM 786 C C . LEU A 1 98 ? 17.879 -10.674 -26.306 1.00 84.56 98 LEU A C 1
ATOM 788 O O . LEU A 1 98 ? 18.839 -11.094 -26.948 1.00 84.56 98 LEU A O 1
ATOM 792 N N . ASP A 1 99 ? 17.411 -9.436 -26.457 1.00 85.62 99 ASP A N 1
ATOM 793 C CA . ASP A 1 99 ? 18.005 -8.450 -27.366 1.00 85.62 99 ASP A CA 1
ATOM 794 C C . ASP A 1 99 ? 19.433 -8.056 -26.946 1.00 85.62 99 ASP A C 1
ATOM 796 O O . ASP A 1 99 ? 20.354 -8.041 -27.765 1.00 85.62 99 ASP A O 1
ATOM 800 N N . ILE A 1 100 ? 19.666 -7.848 -25.645 1.00 87.12 100 ILE A N 1
ATOM 801 C CA . ILE A 1 100 ? 21.008 -7.604 -25.090 1.00 87.12 100 ILE A CA 1
ATOM 802 C C . ILE A 1 100 ? 21.937 -8.800 -25.348 1.00 87.12 100 ILE A C 1
ATOM 804 O O . ILE A 1 100 ? 23.079 -8.626 -25.765 1.00 87.12 100 ILE A O 1
ATOM 808 N N . LEU A 1 101 ? 21.457 -10.027 -25.129 1.00 87.38 101 LEU A N 1
ATOM 809 C CA . LEU A 1 101 ? 22.245 -11.238 -25.387 1.00 87.38 101 LEU A CA 1
ATOM 810 C C . LEU A 1 101 ? 22.597 -11.393 -26.870 1.00 87.38 101 LEU A C 1
ATOM 812 O O . LEU A 1 101 ? 23.715 -11.787 -27.196 1.00 87.38 101 LEU A O 1
ATOM 816 N N . ASN A 1 102 ? 21.659 -11.078 -27.762 1.00 82.94 102 ASN A N 1
ATOM 817 C CA . ASN A 1 102 ? 21.873 -11.166 -29.203 1.00 82.94 102 ASN A CA 1
ATOM 818 C C . ASN A 1 102 ? 22.796 -10.061 -29.728 1.00 82.94 102 ASN A C 1
ATOM 820 O O . ASN A 1 102 ? 23.560 -10.316 -30.652 1.00 82.94 102 ASN A O 1
ATOM 824 N N . SER A 1 103 ? 22.746 -8.861 -29.149 1.00 82.88 103 SER A N 1
ATOM 825 C CA . SER A 1 103 ? 23.617 -7.736 -29.524 1.00 82.88 103 SER A CA 1
ATOM 826 C C . SER A 1 103 ? 25.036 -7.839 -28.957 1.00 82.88 103 SER A C 1
ATOM 828 O O . SER A 1 103 ? 25.943 -7.177 -29.455 1.00 82.88 103 SER A O 1
ATOM 830 N N . ALA A 1 104 ? 25.251 -8.683 -27.946 1.00 70.81 104 ALA A N 1
ATOM 831 C CA . ALA A 1 104 ? 26.569 -8.993 -27.396 1.00 70.81 104 ALA A CA 1
ATOM 832 C C . ALA A 1 104 ? 27.341 -10.075 -28.188 1.00 70.81 104 ALA A C 1
ATOM 834 O O . ALA A 1 104 ? 28.446 -10.448 -27.783 1.00 70.81 104 ALA A O 1
ATOM 835 N N . ARG A 1 105 ? 26.768 -10.592 -29.283 1.00 53.16 105 ARG A N 1
ATOM 836 C CA . ARG A 1 105 ? 27.371 -11.574 -30.195 1.00 53.16 105 ARG A CA 1
ATOM 837 C C . ARG A 1 105 ? 27.846 -10.914 -31.486 1.00 53.16 105 ARG A C 1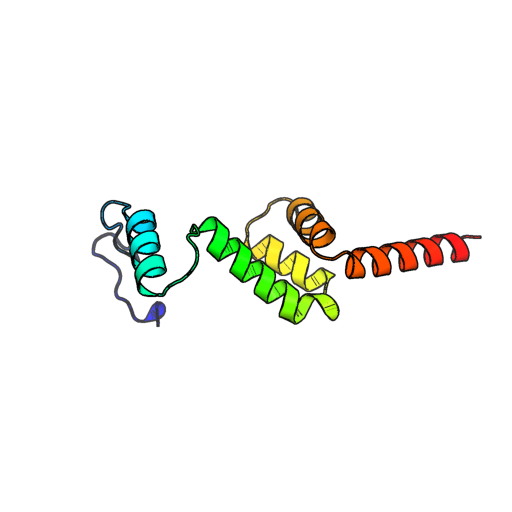
ATOM 839 O O . ARG A 1 105 ? 28.916 -11.345 -31.972 1.00 53.16 105 ARG A O 1
#

Sequence (105 aa):
MLMDKEPTELGRIFDTDNFQHAALLKKLLVNLDIEPTTFHGLRDSSNSYIFAKFGEEHADQTILYISKRLGHSDISTTQKYYLELMPEAKMKQDAIALDILNSAR

pLDDT: mean 84.1, std 10.07, range [53.16, 97.94]

Solvent-accessible surface area (backbone atoms only — not comparable to full-atom values): 6327 Å² total; per-residue (Å²): 108,84,88,75,52,75,57,45,99,85,70,33,81,63,83,65,70,91,72,42,59,67,60,52,50,48,54,50,30,60,78,66,76,43,81,90,72,47,75,65,52,52,53,50,51,54,49,51,49,52,37,76,73,40,29,88,89,36,42,71,61,42,47,53,49,49,19,59,74,71,64,48,93,51,57,64,64,47,48,55,59,52,48,73,76,27,66,67,61,46,51,53,51,54,51,52,53,50,50,53,58,59,72,74,108

Mean predicted aligned error: 8.44 Å

Organism: NCBI:txid137591

Secondary structure (DSSP, 8-state):
-GGGSPPPTTS-SS--GGGTHHHHHHHHHHHTT-----HHHHHHHHHHHHHHHHTTT-HHHHHHHHHHHHT-S-HHHHHHHHHHT-HHHHHHHHHHHHHHHHHT-

Radius of gyration: 19.81 Å; Cα contacts (8 Å, |Δi|>4): 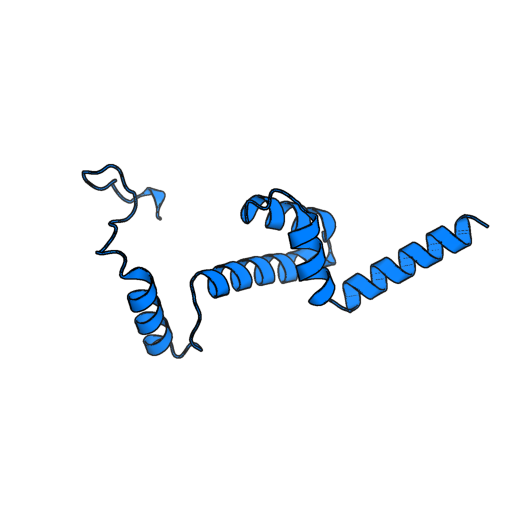48; chains: 1; bounding box: 49×33×54 Å

InterPro domains:
  IPR011010 DNA breaking-rejoining enzyme, catalytic core [SSF56349] (11-92)
  IPR013762 Integrase-like, catalytic domain superfamily [G3DSA:1.10.443.10] (6-97)

Foldseek 3Di:
DLVPQDADPVRHSDDCPVVCVQVVQQVVCVVVVHDDDGPVRVLVVVLVVLCVVCCVPCVVVSLVVNCVVVVPPDSVVSVVVVCVVDVPVVVVVVVVVVVVVVVVD